Protein AF-A0A0A1TZP7-F1 (afdb_monomer)

Solvent-accessible surface area (backbone atoms only — not comparable to full-atom values): 6238 Å² total; per-residue (Å²): 136,84,80,83,40,68,61,86,71,61,90,84,50,44,62,45,51,64,44,68,40,46,59,34,61,61,38,32,39,42,68,40,48,72,30,34,34,42,23,37,26,21,33,19,41,14,52,43,27,29,36,40,33,39,14,59,48,76,46,54,24,65,48,23,34,37,61,26,43,42,27,64,42,55,50,73,72,59,39,57,59,46,83,38,41,34,25,57,67,16,39,72,34,43,69,83,34,49,64,44,79,33,84,49,71,65,44,51,50,54,51,58,61,60,63,69,73,73,84,125

Sequence (120 aa):
MSTFTSVVLGNSIQELSISCFENDVKLKEIDISHIKTIGEKCFYCCVELSAITLGEVLSVGLSSFYDAFSIKYVKNLGTKNLNTLINLSSSQAFNSIHHKLLITQNDINLLNNSQQINAF

Radius of gyration: 14.64 Å; Cα contacts (8 Å, |Δi|>4): 295; chains: 1; bounding box: 30×31×44 Å

Organism: NCBI:txid370355

Secondary structure (DSSP, 8-state):
----EEE---TT--EEPTTTTTT-TTEEEEEETT--EE-TTTTTT-TT--EEEE----EE-TTTTTT-TT--EEEESS--EEEEEEEHHHHGGGTTSEEEEE--HHHHHHHHHHHTT---

Nearest PDB structures (foldseek):
  4cc4-assembly1_A  TM=5.602E-01  e=1.907E+00  Listeria monocytogenes EGD-e
  2omy-assembly1_A  TM=5.009E-01  e=8.123E+00  Listeria monocytogenes EGD-e
  2omx-assembly1_A  TM=3.793E-01  e=8.123E+00  Listeria monocytogenes EGD-e

Structure (mmCIF, N/CA/C/O backbone):
data_AF-A0A0A1TZP7-F1
#
_entry.id   AF-A0A0A1TZP7-F1
#
loop_
_atom_site.group_PDB
_atom_site.id
_atom_site.type_symbol
_atom_site.label_atom_id
_atom_site.label_alt_id
_atom_site.label_comp_id
_atom_site.label_asym_id
_atom_site.label_entity_id
_atom_site.label_seq_id
_atom_site.pdbx_PDB_ins_code
_atom_site.Cartn_x
_atom_site.Cartn_y
_atom_site.Cartn_z
_atom_site.occupancy
_atom_site.B_iso_or_equiv
_atom_site.auth_seq_id
_atom_site.auth_comp_id
_atom_site.auth_asym_id
_atom_site.auth_atom_id
_atom_site.pdbx_PDB_model_num
ATOM 1 N N . MET A 1 1 ? -8.241 -14.921 -21.544 1.00 42.38 1 MET A N 1
ATOM 2 C CA . MET A 1 1 ? -9.216 -14.534 -20.504 1.00 42.38 1 MET A CA 1
ATOM 3 C C . MET A 1 1 ? -8.466 -14.412 -19.191 1.00 42.38 1 MET A C 1
ATOM 5 O O . MET A 1 1 ? -8.129 -15.434 -18.615 1.00 42.38 1 MET A O 1
ATOM 9 N N . SER A 1 2 ? -8.121 -13.198 -18.766 1.00 46.50 2 SER A N 1
ATOM 10 C CA . SER A 1 2 ? -7.470 -12.997 -17.466 1.00 46.50 2 SER A CA 1
ATOM 11 C C . SER A 1 2 ? -8.559 -12.711 -16.444 1.00 46.50 2 SER A C 1
ATOM 13 O O . SER A 1 2 ? -9.152 -11.635 -16.459 1.00 46.50 2 SER A O 1
ATOM 15 N N . THR A 1 3 ? -8.871 -13.701 -15.613 1.00 51.75 3 THR A N 1
ATOM 16 C CA . THR A 1 3 ? -9.784 -13.549 -14.479 1.00 51.75 3 THR A CA 1
ATOM 17 C C . THR A 1 3 ? -9.228 -12.482 -13.539 1.00 51.75 3 THR A C 1
ATOM 19 O O . THR A 1 3 ? -8.043 -12.504 -13.211 1.00 51.75 3 THR A O 1
ATOM 22 N N . PHE A 1 4 ? -10.055 -11.517 -13.142 1.00 55.53 4 PHE A N 1
ATOM 23 C CA . PHE A 1 4 ? -9.705 -10.585 -12.074 1.00 55.53 4 PHE A CA 1
ATOM 24 C C . PHE A 1 4 ? -9.588 -11.365 -10.762 1.00 55.53 4 PHE A C 1
ATOM 26 O O . PHE A 1 4 ? -10.553 -12.007 -10.351 1.00 55.53 4 PHE A O 1
ATOM 33 N N . THR A 1 5 ? -8.425 -11.314 -10.113 1.00 77.38 5 THR A N 1
ATOM 34 C CA . THR A 1 5 ? -8.274 -11.809 -8.742 1.00 77.38 5 THR A CA 1
ATOM 35 C C . THR A 1 5 ? -8.506 -10.631 -7.804 1.00 77.38 5 THR A C 1
ATOM 37 O O . THR A 1 5 ? -7.631 -9.785 -7.625 1.00 77.38 5 THR A O 1
ATOM 40 N N . SER A 1 6 ? -9.721 -10.555 -7.264 1.00 75.62 6 SER A N 1
ATOM 41 C CA . SER A 1 6 ? -10.053 -9.707 -6.120 1.00 75.62 6 SER A CA 1
ATOM 42 C C . SER A 1 6 ? -10.057 -10.587 -4.874 1.00 75.62 6 SER A C 1
ATOM 44 O O . SER A 1 6 ? -10.618 -11.686 -4.893 1.00 75.62 6 SER A O 1
ATOM 46 N N . VAL A 1 7 ? -9.402 -10.128 -3.810 1.00 87.62 7 VAL A N 1
ATOM 47 C CA . VAL A 1 7 ? -9.409 -10.805 -2.510 1.00 87.62 7 VAL A CA 1
ATOM 48 C C . VAL A 1 7 ? -10.506 -10.196 -1.647 1.00 87.62 7 VAL A C 1
ATOM 50 O O . VAL A 1 7 ? -10.521 -8.991 -1.408 1.00 87.62 7 VAL A O 1
ATOM 53 N N . VAL A 1 8 ? -11.406 -11.045 -1.150 1.00 88.19 8 VAL A N 1
ATOM 54 C CA . VAL A 1 8 ? -12.419 -10.657 -0.164 1.00 88.19 8 VAL A CA 1
ATOM 55 C C . VAL A 1 8 ? -11.903 -11.019 1.224 1.00 88.19 8 VAL A C 1
ATOM 57 O O . VAL A 1 8 ? -11.732 -12.195 1.545 1.00 88.19 8 VAL A O 1
ATOM 60 N N . LEU A 1 9 ? -11.654 -10.006 2.050 1.00 92.69 9 LEU A N 1
ATOM 61 C CA . LEU A 1 9 ? -11.244 -10.178 3.441 1.00 92.69 9 LEU A CA 1
ATOM 62 C C . LEU A 1 9 ? -12.472 -10.255 4.350 1.00 92.69 9 LEU A C 1
ATOM 64 O O . LEU A 1 9 ? -13.419 -9.488 4.200 1.00 92.69 9 LEU A O 1
ATOM 68 N N . GLY A 1 10 ? -12.449 -11.162 5.326 1.00 92.00 10 GLY A N 1
ATOM 69 C CA . GLY A 1 10 ? -13.497 -11.228 6.342 1.00 92.00 10 GLY A CA 1
ATOM 70 C C . GLY A 1 10 ? -13.499 -9.986 7.239 1.00 92.00 10 GLY A C 1
ATOM 71 O O . GLY A 1 10 ? -12.442 -9.475 7.608 1.00 92.00 10 GLY A O 1
ATOM 72 N N . ASN A 1 11 ? -14.686 -9.537 7.653 1.00 89.62 11 ASN A N 1
ATOM 73 C CA . ASN A 1 11 ? -14.857 -8.335 8.486 1.00 89.62 11 ASN A CA 1
ATOM 74 C C . ASN A 1 11 ? -14.218 -8.447 9.884 1.00 89.62 11 ASN A C 1
ATOM 76 O O . ASN A 1 11 ? -14.008 -7.439 10.554 1.00 89.62 11 ASN A O 1
ATOM 80 N N . SER A 1 12 ? -13.917 -9.665 10.346 1.00 94.44 12 SER A N 1
ATOM 81 C CA . SER A 1 12 ? -13.232 -9.908 11.620 1.00 94.44 12 SER A CA 1
ATOM 82 C C . SER A 1 12 ? -11.714 -9.729 11.542 1.00 94.44 12 SER A C 1
ATOM 84 O O . SER A 1 12 ? -11.060 -9.680 12.581 1.00 94.44 12 SER A O 1
ATOM 86 N N . ILE A 1 13 ? -11.138 -9.661 10.338 1.00 95.50 13 ILE A N 1
ATOM 87 C CA . ILE A 1 13 ? -9.700 -9.471 10.145 1.00 95.50 13 ILE A CA 1
ATOM 88 C C . ILE A 1 13 ? -9.380 -8.003 10.427 1.00 95.50 13 ILE A C 1
ATOM 90 O O . ILE A 1 13 ? -9.939 -7.115 9.797 1.00 95.50 13 ILE A O 1
ATOM 94 N N . GLN A 1 14 ? -8.494 -7.748 11.385 1.00 96.25 14 GLN A N 1
ATOM 95 C CA . GLN A 1 14 ? -8.018 -6.397 11.726 1.00 96.25 14 GLN A CA 1
ATOM 96 C C . GLN A 1 14 ? -6.549 -6.189 11.332 1.00 96.25 14 GLN A C 1
ATOM 98 O O . GLN A 1 14 ? -6.069 -5.058 11.267 1.00 96.25 14 GLN A O 1
ATOM 103 N N . GLU A 1 15 ? -5.839 -7.280 11.057 1.00 97.81 15 GLU A N 1
ATOM 104 C CA . GLU A 1 15 ? -4.415 -7.302 10.765 1.00 97.81 15 GLU A CA 1
ATOM 105 C C . GLU A 1 15 ? -4.147 -8.219 9.578 1.00 97.81 15 GLU A C 1
ATOM 107 O O . GLU A 1 15 ? -4.700 -9.317 9.487 1.00 97.81 15 GLU A O 1
ATOM 112 N N . LEU A 1 16 ? -3.272 -7.765 8.688 1.00 98.06 16 LEU A N 1
ATOM 113 C CA . LEU A 1 16 ? -2.647 -8.616 7.691 1.00 98.06 16 LEU A CA 1
ATOM 114 C C . LEU A 1 16 ? -1.249 -8.978 8.181 1.00 98.06 16 LEU A C 1
ATOM 116 O O . LEU A 1 16 ? -0.466 -8.094 8.5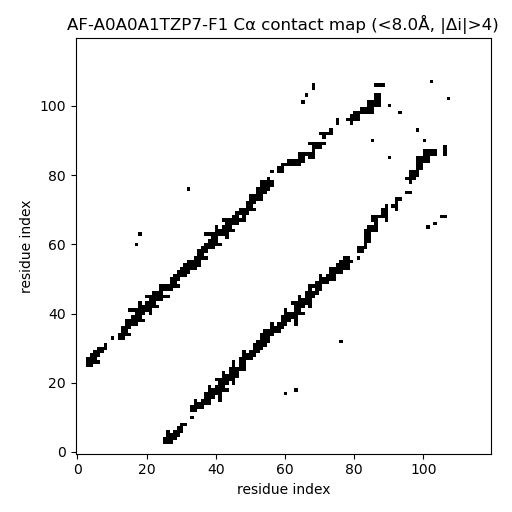30 1.00 98.06 16 LEU A O 1
ATOM 120 N N . SER A 1 17 ? -0.940 -10.269 8.212 1.00 98.00 17 SER A N 1
ATOM 121 C CA . SER A 1 17 ? 0.328 -10.773 8.731 1.00 98.00 17 SER A CA 1
ATOM 122 C C . SER A 1 17 ? 1.522 -10.396 7.848 1.00 98.00 17 SER A C 1
ATOM 124 O O . SER A 1 17 ? 1.381 -9.937 6.714 1.00 98.00 17 SER A O 1
ATOM 126 N N . ILE A 1 18 ? 2.727 -10.638 8.364 1.00 98.50 18 ILE A N 1
ATOM 127 C CA . ILE A 1 18 ? 3.972 -10.537 7.592 1.00 98.50 18 ILE A CA 1
ATOM 128 C C . ILE A 1 18 ? 3.844 -11.361 6.301 1.00 98.50 18 ILE A C 1
ATOM 130 O O . ILE A 1 18 ? 3.370 -12.498 6.342 1.00 98.50 18 ILE A O 1
ATOM 134 N N . SER A 1 19 ? 4.244 -10.772 5.170 1.00 98.19 19 SER A N 1
ATOM 135 C CA . SER A 1 19 ? 4.303 -11.413 3.847 1.00 98.19 19 SER A CA 1
ATOM 136 C C . SER A 1 19 ? 2.988 -12.030 3.337 1.00 98.19 19 SER A C 1
ATOM 138 O O . SER A 1 19 ? 3.004 -12.889 2.461 1.00 98.19 19 SER A O 1
ATOM 140 N N . CYS A 1 20 ? 1.841 -11.590 3.860 1.00 97.00 20 CYS A N 1
ATOM 141 C CA . CYS A 1 20 ? 0.513 -12.152 3.593 1.00 97.00 20 CYS A CA 1
ATOM 142 C C . CYS A 1 20 ? 0.159 -12.334 2.089 1.00 97.00 20 CYS A C 1
ATOM 144 O O . CYS A 1 20 ? -0.473 -13.326 1.726 1.00 97.00 20 CYS A O 1
ATOM 146 N N . PHE A 1 21 ? 0.578 -11.393 1.232 1.00 97.81 21 PHE A N 1
ATOM 147 C CA . PHE A 1 21 ? 0.400 -11.361 -0.224 1.00 97.81 21 PHE A CA 1
ATOM 148 C C . PHE A 1 21 ? 1.750 -11.149 -0.931 1.00 97.81 21 PHE A C 1
ATOM 150 O O . PHE A 1 21 ? 1.803 -10.651 -2.054 1.00 97.81 21 PHE A 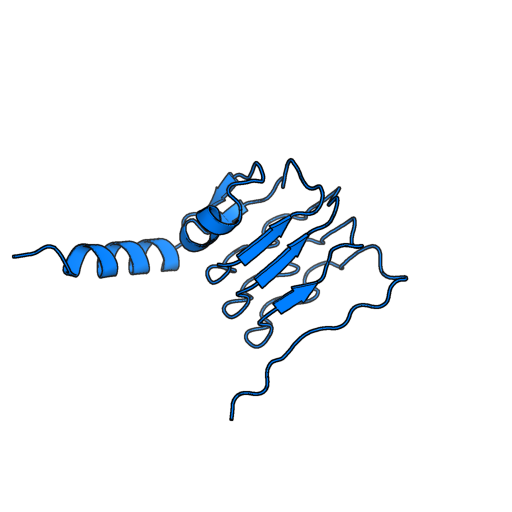O 1
ATOM 157 N N . GLU A 1 22 ? 2.865 -11.493 -0.281 1.00 98.19 22 GLU A N 1
ATOM 158 C CA . GLU A 1 22 ? 4.190 -11.347 -0.883 1.00 98.19 22 GLU A CA 1
ATOM 159 C C . GLU A 1 22 ? 4.267 -12.121 -2.214 1.00 98.19 22 GLU A C 1
ATOM 161 O O . GLU A 1 22 ? 3.927 -13.301 -2.290 1.00 98.19 22 GLU A O 1
ATOM 166 N N . ASN A 1 23 ? 4.738 -11.445 -3.268 1.00 97.62 23 ASN A N 1
ATOM 167 C CA . ASN A 1 23 ? 4.821 -11.945 -4.641 1.00 97.62 23 ASN A CA 1
ATOM 168 C C . ASN A 1 23 ? 3.481 -12.411 -5.248 1.00 97.62 23 ASN A C 1
ATOM 170 O O . ASN A 1 23 ? 3.487 -13.202 -6.198 1.00 97.62 23 ASN A O 1
ATOM 174 N N . ASP A 1 24 ? 2.328 -11.928 -4.766 1.00 96.31 24 ASP A N 1
ATOM 175 C CA . ASP A 1 24 ? 1.055 -12.167 -5.454 1.00 96.31 24 ASP A CA 1
ATOM 176 C C . ASP A 1 24 ? 0.958 -11.310 -6.727 1.00 96.31 24 ASP A C 1
ATOM 178 O O . ASP A 1 24 ? 0.338 -10.249 -6.788 1.00 96.31 24 ASP A O 1
ATOM 182 N N . VAL A 1 25 ? 1.581 -11.813 -7.791 1.00 94.69 25 VAL A N 1
ATOM 183 C CA . VAL A 1 25 ? 1.604 -11.193 -9.122 1.00 94.69 25 VAL A CA 1
ATOM 184 C C . VAL A 1 25 ? 0.258 -11.265 -9.850 1.00 94.69 25 VAL A C 1
ATOM 186 O O . VAL A 1 25 ? 0.185 -10.908 -11.020 1.00 94.69 25 VAL A O 1
ATOM 189 N N . LYS A 1 26 ? -0.804 -11.784 -9.222 1.00 94.94 26 LYS A N 1
ATOM 190 C CA . LYS A 1 26 ? -2.156 -11.823 -9.801 1.00 94.94 26 LYS A CA 1
ATOM 191 C C . LYS A 1 26 ? -3.135 -10.925 -9.057 1.00 94.94 26 LYS A C 1
ATOM 193 O O . LYS A 1 26 ? -4.199 -10.644 -9.615 1.00 94.94 26 LYS A O 1
ATOM 198 N N . LEU A 1 27 ? -2.812 -10.501 -7.836 1.00 95.94 27 LEU A N 1
ATOM 199 C CA . LEU A 1 27 ? -3.620 -9.567 -7.067 1.00 95.94 27 LEU A CA 1
ATOM 200 C C . LEU A 1 27 ? -3.684 -8.224 -7.795 1.00 95.94 27 LEU A C 1
ATOM 202 O O . LEU A 1 27 ? -2.673 -7.551 -7.963 1.00 95.94 27 LEU A O 1
ATOM 206 N N . LYS A 1 28 ? -4.888 -7.832 -8.220 1.00 96.31 28 LYS A N 1
ATOM 207 C CA . LYS A 1 28 ? -5.105 -6.570 -8.948 1.00 96.31 28 LYS A CA 1
ATOM 208 C C . LYS A 1 28 ? -5.691 -5.474 -8.087 1.00 96.31 28 LYS A C 1
ATOM 210 O O . LYS A 1 28 ? -5.398 -4.297 -8.305 1.00 96.31 28 LYS A O 1
ATOM 215 N N . GLU A 1 29 ? -6.548 -5.867 -7.154 1.00 96.44 29 GLU A N 1
ATOM 216 C CA . GLU A 1 29 ? -7.317 -4.960 -6.318 1.00 96.44 29 GLU A CA 1
ATOM 217 C C . GLU A 1 29 ? -7.525 -5.580 -4.942 1.00 96.44 29 GLU A C 1
ATOM 219 O O . GLU A 1 29 ? -7.793 -6.782 -4.828 1.00 96.44 29 GLU A O 1
ATOM 224 N N . ILE A 1 30 ? -7.446 -4.752 -3.902 1.00 96.75 30 ILE A N 1
ATOM 225 C CA . ILE A 1 30 ? -7.752 -5.174 -2.538 1.00 96.75 30 ILE A CA 1
ATOM 226 C C . ILE A 1 30 ? -8.438 -4.055 -1.750 1.00 96.75 30 ILE A C 1
ATOM 228 O O . ILE A 1 30 ? -8.027 -2.890 -1.782 1.00 96.75 30 ILE A O 1
ATOM 232 N N . ASP A 1 31 ? -9.497 -4.419 -1.031 1.00 96.38 31 ASP A N 1
ATOM 233 C CA . ASP A 1 31 ? -10.127 -3.552 -0.041 1.00 96.38 31 ASP A CA 1
ATOM 234 C C . ASP A 1 31 ? -9.604 -3.912 1.349 1.00 96.38 31 ASP A C 1
ATOM 236 O O . ASP A 1 31 ? -9.862 -5.003 1.858 1.00 96.38 31 ASP A O 1
ATOM 240 N N . ILE A 1 32 ? -8.849 -2.988 1.946 1.00 96.69 32 ILE A N 1
ATOM 241 C CA . ILE A 1 32 ? -8.331 -3.101 3.310 1.00 96.69 32 ILE A CA 1
ATOM 242 C C . ILE A 1 32 ? -8.849 -1.960 4.194 1.00 96.69 32 ILE A C 1
ATOM 244 O O . ILE A 1 32 ? -8.192 -1.538 5.145 1.00 96.69 32 ILE A O 1
ATOM 248 N N . SER A 1 33 ? -10.042 -1.443 3.888 1.00 96.38 33 SER A N 1
ATOM 249 C CA . SER A 1 33 ? -10.668 -0.325 4.603 1.00 96.38 33 SER A CA 1
ATOM 250 C C . SER A 1 33 ? -10.891 -0.574 6.098 1.00 96.38 33 SER A C 1
ATOM 252 O O . SER A 1 33 ? -10.881 0.372 6.885 1.00 96.38 33 SER A O 1
ATOM 254 N N . HIS A 1 34 ? -11.059 -1.828 6.516 1.00 96.19 34 HIS A N 1
ATOM 255 C CA . HIS A 1 34 ? -11.213 -2.213 7.923 1.00 96.19 34 HIS A CA 1
ATOM 256 C C . HIS A 1 34 ? -9.918 -2.698 8.588 1.00 96.19 34 HIS A C 1
ATOM 258 O O . HIS A 1 34 ? -9.917 -2.929 9.796 1.00 96.19 34 HIS A O 1
ATOM 264 N N . ILE A 1 35 ? -8.816 -2.820 7.843 1.00 97.75 35 ILE A N 1
ATOM 265 C CA . ILE A 1 35 ? -7.524 -3.272 8.371 1.00 97.75 35 ILE A CA 1
ATOM 266 C C . ILE A 1 35 ? -6.812 -2.125 9.095 1.00 97.75 35 ILE A C 1
ATOM 268 O O . ILE A 1 35 ? -6.695 -1.011 8.582 1.00 97.75 35 ILE A O 1
ATOM 272 N N . LYS A 1 36 ? -6.297 -2.416 10.291 1.00 96.75 36 LYS A N 1
ATOM 273 C CA . LYS A 1 36 ? -5.564 -1.469 11.145 1.00 96.75 36 LYS A CA 1
ATOM 274 C C . LYS A 1 36 ? -4.052 -1.661 11.086 1.00 96.75 36 LYS A C 1
ATOM 276 O O . LYS A 1 36 ? -3.322 -0.673 11.186 1.00 96.75 36 LYS A O 1
ATOM 281 N N . THR A 1 37 ? -3.599 -2.895 10.877 1.00 98.00 37 THR A N 1
ATOM 282 C CA . THR A 1 37 ? -2.176 -3.253 10.849 1.00 98.00 37 THR A CA 1
ATOM 283 C C . THR A 1 37 ? -1.839 -4.014 9.573 1.00 98.00 37 THR A C 1
ATOM 285 O O . THR A 1 37 ? -2.484 -5.009 9.248 1.00 98.00 37 THR A O 1
ATOM 288 N N . ILE A 1 38 ? -0.812 -3.556 8.859 1.00 98.44 38 ILE A N 1
ATOM 289 C CA . ILE A 1 38 ? -0.233 -4.243 7.701 1.00 98.44 38 ILE A CA 1
ATOM 290 C C . ILE A 1 38 ? 1.154 -4.742 8.109 1.00 98.44 38 ILE A C 1
ATOM 292 O O . ILE A 1 38 ? 2.008 -3.937 8.478 1.00 98.44 38 ILE A O 1
ATOM 296 N N . GLY A 1 39 ? 1.379 -6.052 8.064 1.00 98.44 39 GLY A N 1
ATOM 297 C CA . GLY A 1 39 ? 2.654 -6.671 8.412 1.00 98.44 39 GLY A CA 1
ATOM 298 C C . GLY A 1 39 ? 3.778 -6.340 7.430 1.00 98.44 39 GLY A C 1
ATOM 299 O O . GLY A 1 39 ? 3.540 -5.916 6.300 1.00 98.44 39 GLY A O 1
ATOM 300 N N . GLU A 1 40 ? 5.022 -6.557 7.862 1.00 98.50 40 GLU A N 1
ATOM 301 C CA . GLU A 1 40 ? 6.213 -6.407 7.015 1.00 98.50 40 GLU A CA 1
ATOM 302 C C . GLU A 1 40 ? 6.045 -7.168 5.689 1.00 98.50 40 GLU A C 1
ATOM 304 O O . GLU A 1 40 ? 5.535 -8.287 5.682 1.00 98.50 40 GLU A O 1
ATOM 309 N N . LYS A 1 41 ? 6.454 -6.556 4.566 1.00 98.50 41 LYS A N 1
ATOM 310 C CA . LYS A 1 41 ? 6.401 -7.153 3.213 1.00 98.50 41 LYS A CA 1
ATOM 311 C C . LYS A 1 41 ? 5.029 -7.666 2.744 1.00 98.50 41 LYS A C 1
ATOM 31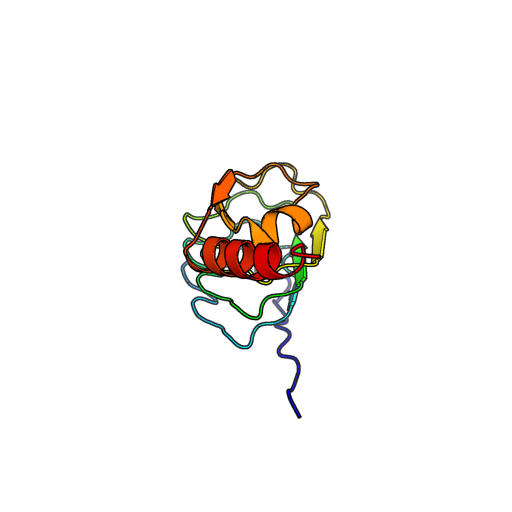3 O O . LYS A 1 41 ? 4.962 -8.386 1.754 1.00 98.50 41 LYS A O 1
ATOM 318 N N . CYS A 1 42 ? 3.926 -7.297 3.391 1.00 98.38 42 CYS A N 1
ATOM 319 C CA . CYS A 1 42 ? 2.618 -7.896 3.101 1.00 98.38 42 CYS A CA 1
ATOM 320 C C . CYS A 1 42 ? 2.175 -7.735 1.629 1.00 98.38 42 CYS A C 1
ATOM 322 O O . CYS A 1 42 ? 1.597 -8.676 1.108 1.00 98.38 42 CYS A O 1
ATOM 324 N N . PHE A 1 43 ? 2.534 -6.649 0.927 1.00 98.44 43 PHE A N 1
ATOM 325 C CA . PHE A 1 43 ? 2.349 -6.482 -0.531 1.00 98.44 43 PHE A CA 1
ATOM 326 C C . PHE A 1 43 ? 3.675 -6.370 -1.306 1.00 98.44 43 PHE A C 1
ATOM 328 O O . PHE A 1 43 ? 3.741 -5.741 -2.366 1.00 98.44 43 PHE A O 1
ATOM 335 N N . TYR A 1 44 ? 4.754 -6.952 -0.778 1.00 98.25 44 TYR A N 1
ATOM 336 C CA . TYR A 1 44 ? 6.056 -6.966 -1.442 1.00 98.25 44 TYR A CA 1
ATOM 337 C C . TYR A 1 44 ? 5.940 -7.626 -2.823 1.00 98.25 44 TYR A C 1
ATOM 339 O O . TYR A 1 44 ? 5.393 -8.725 -2.929 1.00 98.25 44 TYR A O 1
ATOM 347 N N . CYS A 1 45 ? 6.431 -6.967 -3.876 1.00 97.44 45 CYS A N 1
ATOM 348 C CA . CYS A 1 45 ? 6.372 -7.451 -5.262 1.00 97.44 45 CYS A CA 1
ATOM 349 C C . CYS A 1 45 ? 4.958 -7.819 -5.769 1.00 97.44 45 CYS A C 1
ATOM 351 O O . CYS A 1 45 ? 4.804 -8.669 -6.650 1.00 97.44 45 CYS A O 1
ATOM 353 N N . CYS A 1 46 ? 3.907 -7.164 -5.266 1.00 97.56 46 CYS A N 1
ATOM 354 C CA . CYS A 1 46 ? 2.565 -7.222 -5.859 1.00 97.56 46 CYS A CA 1
ATOM 355 C C . CYS A 1 46 ? 2.499 -6.381 -7.149 1.00 97.56 46 CYS A C 1
ATOM 357 O O . CYS A 1 46 ? 1.871 -5.324 -7.195 1.00 97.56 46 CYS A O 1
ATOM 359 N N . VAL A 1 47 ? 3.178 -6.831 -8.206 1.00 96.75 47 VAL A N 1
ATOM 360 C CA . VAL A 1 47 ? 3.427 -6.034 -9.425 1.00 96.75 47 VAL A CA 1
ATOM 361 C C . VAL A 1 47 ? 2.185 -5.742 -10.273 1.00 96.75 47 VAL A C 1
ATOM 363 O O . VAL A 1 47 ? 2.228 -4.847 -11.111 1.00 96.75 47 VAL A O 1
ATOM 366 N N . GLU A 1 48 ? 1.076 -6.455 -10.068 1.00 96.50 48 GLU A N 1
ATOM 367 C CA . GLU A 1 48 ? -0.204 -6.211 -10.758 1.00 96.50 48 GLU A CA 1
ATOM 368 C C . GLU A 1 48 ? -1.212 -5.438 -9.887 1.00 96.50 48 GLU A C 1
ATOM 370 O O . GLU A 1 48 ? -2.291 -5.084 -10.372 1.00 96.50 48 GLU A O 1
ATOM 375 N N . LEU A 1 49 ? -0.878 -5.138 -8.621 1.00 97.69 49 LEU A N 1
ATOM 376 C CA . LEU A 1 49 ? -1.773 -4.421 -7.715 1.00 97.69 49 LEU A CA 1
ATOM 377 C C . LEU A 1 49 ? -1.941 -2.983 -8.206 1.00 97.69 49 LEU A C 1
ATOM 379 O O . LEU A 1 49 ? -1.030 -2.163 -8.132 1.00 97.69 49 LEU A O 1
ATOM 383 N N . SER A 1 50 ? -3.129 -2.690 -8.722 1.00 97.50 50 SER A N 1
ATOM 384 C CA . SER A 1 50 ? -3.449 -1.445 -9.422 1.00 97.50 50 SER A CA 1
ATOM 385 C C . SER A 1 50 ? -4.369 -0.524 -8.625 1.00 97.50 50 SER A C 1
ATOM 387 O O . SER A 1 50 ? -4.301 0.700 -8.789 1.00 97.50 50 SER A O 1
ATOM 389 N N . ALA A 1 51 ? -5.189 -1.096 -7.738 1.00 97.62 51 ALA A N 1
ATOM 390 C CA . ALA A 1 51 ? -6.090 -0.351 -6.874 1.00 97.62 51 ALA A CA 1
ATOM 391 C C . ALA A 1 51 ? -6.078 -0.874 -5.435 1.00 97.62 51 ALA A C 1
ATOM 393 O O . ALA A 1 51 ? -6.087 -2.080 -5.189 1.00 97.62 51 ALA A O 1
ATOM 394 N N . ILE A 1 52 ? -6.109 0.048 -4.476 1.00 97.69 52 ILE A N 1
ATOM 395 C CA . ILE A 1 52 ? -6.204 -0.272 -3.053 1.00 97.69 52 ILE A CA 1
ATOM 396 C C . ILE A 1 52 ? -7.175 0.679 -2.355 1.00 97.69 52 ILE A C 1
ATOM 398 O O . ILE A 1 52 ? -7.141 1.896 -2.561 1.00 97.69 52 ILE A O 1
ATOM 402 N N . THR A 1 53 ? -8.050 0.127 -1.515 1.00 97.56 53 THR A N 1
ATOM 403 C CA . THR A 1 53 ? -8.880 0.926 -0.603 1.00 97.56 53 THR A CA 1
ATOM 404 C C . THR A 1 53 ? -8.277 0.881 0.794 1.00 97.56 53 THR A C 1
ATOM 406 O O . THR A 1 53 ? -8.093 -0.195 1.355 1.00 97.56 53 THR A O 1
ATOM 409 N N . LEU A 1 54 ? -7.974 2.054 1.352 1.00 97.19 54 LEU A N 1
ATOM 410 C CA . LEU A 1 54 ? -7.364 2.230 2.667 1.00 97.19 54 LEU A CA 1
ATOM 411 C C . LEU A 1 54 ? -8.346 2.889 3.633 1.00 97.19 54 LEU A C 1
ATOM 413 O O . LEU A 1 54 ? -9.002 3.877 3.297 1.00 97.19 54 LEU A O 1
ATOM 417 N N . GLY A 1 55 ? -8.400 2.358 4.851 1.00 95.69 55 GLY A N 1
ATOM 418 C CA . GLY A 1 55 ? -9.169 2.904 5.963 1.00 95.69 55 GLY A CA 1
ATOM 419 C C . GLY A 1 55 ? -8.390 3.933 6.765 1.00 95.69 55 GLY A C 1
ATOM 420 O O . GLY A 1 55 ? -7.675 4.773 6.222 1.00 95.69 55 GLY A O 1
ATOM 421 N N . GLU A 1 56 ? -8.496 3.814 8.085 1.00 94.94 56 GLU A N 1
ATOM 422 C CA . GLU A 1 56 ? -7.559 4.399 9.046 1.00 94.94 56 GLU A CA 1
ATOM 423 C C . GLU A 1 56 ? -6.494 3.356 9.403 1.00 94.94 56 GLU A C 1
ATOM 425 O O . GLU A 1 56 ? -6.647 2.606 10.373 1.00 94.94 56 GLU A O 1
ATOM 430 N N . VAL A 1 57 ? -5.436 3.283 8.595 1.00 93.06 57 VAL A N 1
ATOM 431 C CA . VAL A 1 57 ? -4.304 2.390 8.856 1.00 93.06 57 VAL A CA 1
ATOM 432 C C . VAL A 1 57 ? -3.464 2.978 9.989 1.00 93.06 57 VAL A C 1
ATOM 434 O O . VAL A 1 57 ? -3.040 4.132 9.919 1.00 93.06 57 VAL A O 1
ATOM 437 N N . LEU A 1 58 ? -3.232 2.190 11.041 1.00 88.81 58 LEU A N 1
ATOM 438 C CA . LEU A 1 58 ? -2.510 2.620 12.243 1.00 88.81 58 LEU A CA 1
ATOM 439 C C . LEU A 1 58 ? -1.027 2.249 12.190 1.00 88.81 58 LEU A C 1
ATOM 441 O O . LEU A 1 58 ? -0.185 2.996 12.686 1.00 88.81 58 LEU A O 1
ATOM 445 N N . SER A 1 59 ? -0.705 1.099 11.595 1.00 96.56 59 SER A N 1
ATOM 446 C CA . SER A 1 59 ? 0.662 0.589 11.511 1.00 96.56 59 SER A CA 1
ATOM 447 C C . SER A 1 59 ? 0.906 -0.126 10.187 1.00 96.56 59 SER A C 1
ATOM 449 O O . SER A 1 59 ? 0.060 -0.886 9.713 1.00 96.56 59 SER A O 1
ATOM 451 N N . VAL A 1 60 ? 2.079 0.113 9.600 1.00 97.69 60 VAL A N 1
ATOM 452 C CA . VAL A 1 60 ? 2.541 -0.552 8.378 1.00 97.69 60 VAL A CA 1
ATOM 453 C C . VAL A 1 60 ? 3.974 -1.003 8.567 1.00 97.69 60 VAL A C 1
ATOM 455 O O . VAL A 1 60 ? 4.839 -0.207 8.932 1.00 97.69 60 VAL A O 1
ATOM 458 N N . GLY A 1 61 ? 4.220 -2.278 8.295 1.00 97.69 61 GLY A N 1
ATOM 459 C CA . GLY A 1 61 ? 5.533 -2.883 8.379 1.00 97.69 61 GLY A CA 1
ATOM 460 C C . GLY A 1 61 ? 6.494 -2.361 7.314 1.00 97.69 61 GLY A C 1
ATOM 461 O O . GLY A 1 61 ? 6.109 -1.780 6.287 1.00 97.69 61 GLY A O 1
ATOM 462 N N . LEU A 1 62 ? 7.780 -2.604 7.553 1.00 96.94 62 LEU A N 1
ATOM 463 C CA . LEU A 1 62 ? 8.842 -2.247 6.624 1.00 96.94 62 LEU A CA 1
ATOM 464 C C . LEU A 1 62 ? 8.602 -2.899 5.251 1.00 96.94 62 LEU A C 1
ATOM 466 O O . LEU A 1 62 ? 8.109 -4.022 5.156 1.00 96.94 62 LEU A O 1
ATOM 470 N N . SER A 1 63 ? 8.919 -2.176 4.175 1.00 97.06 63 SER A N 1
ATOM 471 C CA . SER A 1 63 ? 8.852 -2.685 2.795 1.00 97.06 63 SER A CA 1
ATOM 472 C C . SER A 1 63 ? 7.501 -3.282 2.373 1.00 97.06 63 SER A C 1
ATOM 474 O O . SER A 1 63 ? 7.449 -4.022 1.395 1.00 97.06 63 SER A O 1
ATOM 476 N N . SER A 1 64 ? 6.404 -2.959 3.069 1.00 97.81 64 SER A N 1
ATOM 477 C CA . SER A 1 64 ? 5.084 -3.542 2.787 1.00 97.81 64 SER A CA 1
ATOM 478 C C . SER A 1 64 ? 4.610 -3.293 1.360 1.00 97.81 64 SER A C 1
ATOM 480 O O . SER A 1 64 ? 3.872 -4.113 0.844 1.00 97.81 64 SER A O 1
ATOM 482 N N . PHE A 1 65 ? 5.050 -2.201 0.732 1.00 97.88 65 PHE A N 1
ATOM 483 C CA . PHE A 1 65 ? 4.723 -1.827 -0.648 1.00 97.88 65 PHE A CA 1
ATOM 484 C C . PHE A 1 65 ? 5.965 -1.749 -1.546 1.00 97.88 65 PHE A C 1
ATOM 486 O O . PHE A 1 65 ? 5.954 -1.056 -2.560 1.00 97.88 65 PHE A O 1
ATOM 493 N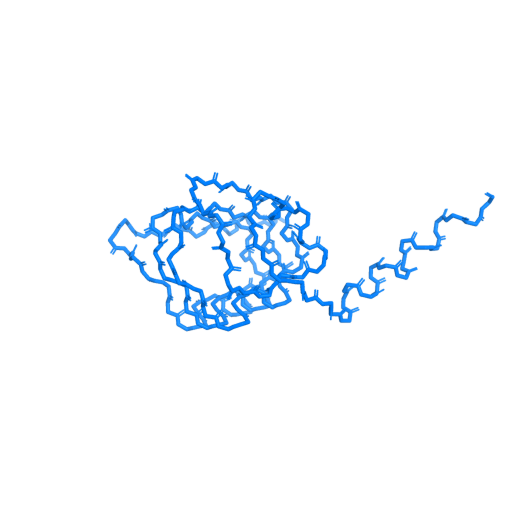 N . TYR A 1 66 ? 7.063 -2.408 -1.169 1.00 97.19 66 TYR A N 1
ATOM 494 C CA . TYR A 1 66 ? 8.260 -2.434 -2.009 1.00 97.19 66 TYR A CA 1
ATOM 495 C C . TYR A 1 66 ? 7.967 -3.200 -3.305 1.00 97.19 66 TYR A C 1
ATOM 497 O O . TYR A 1 66 ? 7.426 -4.304 -3.260 1.00 97.19 66 TYR A O 1
ATOM 505 N N . ASP A 1 67 ? 8.317 -2.607 -4.447 1.00 96.25 67 ASP A N 1
ATOM 506 C CA . ASP A 1 67 ? 8.025 -3.116 -5.796 1.00 96.25 67 ASP A CA 1
ATOM 507 C C . ASP A 1 67 ? 6.529 -3.331 -6.098 1.00 96.25 67 ASP A C 1
ATOM 509 O O . ASP A 1 67 ? 6.167 -3.975 -7.083 1.00 96.25 67 ASP A O 1
ATOM 513 N N . ALA A 1 68 ? 5.634 -2.706 -5.328 1.00 97.31 68 ALA A N 1
ATOM 514 C CA . ALA A 1 68 ? 4.219 -2.576 -5.676 1.00 97.31 68 ALA A CA 1
ATOM 515 C C . ALA A 1 68 ? 4.011 -1.361 -6.602 1.00 97.31 68 ALA A C 1
ATOM 517 O O . ALA A 1 68 ? 3.243 -0.451 -6.302 1.00 97.31 68 ALA A O 1
ATOM 518 N N . PHE A 1 69 ? 4.747 -1.318 -7.715 1.00 96.06 69 PHE A N 1
ATOM 519 C CA . PHE A 1 69 ? 4.900 -0.133 -8.572 1.00 96.06 69 PHE A CA 1
ATOM 520 C C . PHE A 1 69 ? 3.697 0.178 -9.484 1.00 96.06 69 PHE A C 1
ATOM 522 O O . PHE A 1 69 ? 3.665 1.230 -10.124 1.00 96.06 69 PHE A O 1
ATOM 529 N N . SER A 1 70 ? 2.701 -0.707 -9.553 1.00 97.12 70 SER A N 1
ATOM 530 C CA . SER A 1 70 ? 1.546 -0.571 -10.454 1.00 97.12 70 SER A CA 1
ATOM 531 C C . SER A 1 70 ? 0.331 0.129 -9.842 1.00 97.12 70 SER A C 1
ATOM 533 O O . SER A 1 70 ? -0.677 0.285 -10.540 1.00 97.12 70 SER A O 1
ATOM 535 N N . ILE A 1 71 ? 0.400 0.578 -8.583 1.00 97.94 71 ILE A N 1
ATOM 536 C CA . ILE A 1 71 ? -0.740 1.198 -7.899 1.00 97.94 71 ILE A CA 1
ATOM 537 C C . ILE A 1 71 ? -1.036 2.558 -8.537 1.00 97.94 71 ILE A C 1
ATOM 539 O O . ILE A 1 71 ? -0.253 3.501 -8.442 1.00 97.94 71 ILE A O 1
ATOM 543 N N . LYS A 1 72 ? -2.207 2.667 -9.168 1.00 97.88 72 LYS A N 1
ATOM 544 C CA . LYS A 1 72 ? -2.689 3.885 -9.841 1.00 97.88 72 LYS A CA 1
ATOM 545 C C . LYS A 1 72 ? -3.879 4.517 -9.132 1.00 97.88 72 LYS A C 1
ATOM 547 O O . LYS A 1 72 ? -4.132 5.706 -9.312 1.00 97.88 72 LYS A O 1
ATOM 552 N N . TYR A 1 7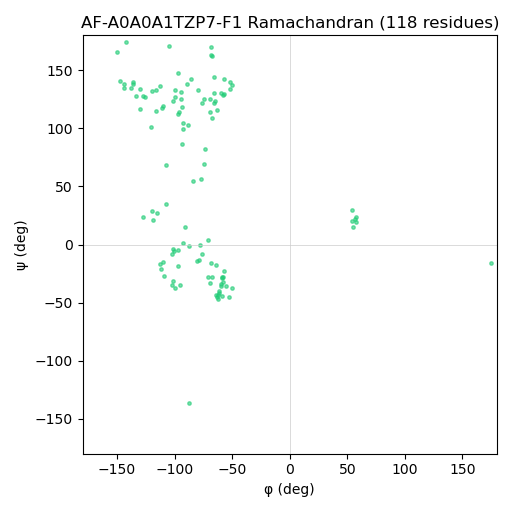3 ? -4.594 3.739 -8.321 1.00 97.94 73 TYR A N 1
ATOM 553 C CA . TYR A 1 73 ? -5.811 4.177 -7.650 1.00 97.94 73 TYR A CA 1
ATOM 554 C C . TYR A 1 73 ? -5.747 3.863 -6.155 1.00 97.94 73 TYR A C 1
ATOM 556 O O . TYR A 1 73 ? -5.726 2.703 -5.752 1.00 97.94 73 TYR A O 1
ATOM 564 N N . VAL A 1 74 ? -5.759 4.903 -5.320 1.00 98.25 74 VAL A N 1
ATOM 565 C CA . VAL A 1 74 ? -5.900 4.764 -3.866 1.00 98.25 74 VAL A CA 1
ATOM 566 C C . VAL A 1 74 ? -7.192 5.436 -3.439 1.00 98.25 74 VAL A C 1
ATOM 568 O O . VAL A 1 74 ? -7.336 6.657 -3.528 1.00 98.25 74 VAL A O 1
ATOM 571 N N . LYS A 1 75 ? -8.139 4.645 -2.935 1.00 97.94 75 LYS A N 1
ATOM 572 C CA . LYS A 1 75 ? -9.309 5.183 -2.242 1.00 97.94 75 LYS A CA 1
ATOM 573 C C . LYS A 1 75 ? -8.961 5.334 -0.767 1.00 97.94 75 LYS A C 1
ATOM 575 O O . LYS A 1 75 ? -8.926 4.354 -0.031 1.00 97.94 75 LYS A O 1
ATOM 580 N N . ASN A 1 76 ? -8.686 6.562 -0.344 1.00 97.38 76 ASN A N 1
ATOM 581 C CA . ASN A 1 76 ? -8.345 6.880 1.039 1.00 97.38 76 ASN A CA 1
ATOM 582 C C . ASN A 1 76 ? -9.592 7.295 1.836 1.00 97.38 76 ASN A C 1
ATOM 584 O O . ASN A 1 76 ? -10.222 8.300 1.510 1.00 97.38 76 ASN A O 1
ATOM 588 N N . LEU A 1 77 ? -9.931 6.546 2.887 1.00 97.31 77 LEU A N 1
ATOM 589 C CA . LEU A 1 77 ? -11.076 6.823 3.762 1.00 97.31 77 LEU A CA 1
ATOM 590 C C . LEU A 1 77 ? -10.694 7.497 5.088 1.00 97.31 77 LEU A C 1
ATOM 592 O O . LEU A 1 77 ? -11.585 7.883 5.839 1.00 97.31 77 LEU A O 1
ATOM 596 N N . GLY A 1 78 ? -9.403 7.664 5.394 1.00 95.31 78 GLY A N 1
ATOM 597 C CA . GLY A 1 78 ? -9.004 8.256 6.677 1.00 95.31 78 GLY A CA 1
ATOM 598 C C . GLY A 1 78 ? -7.509 8.292 6.978 1.00 95.31 78 GLY A C 1
ATOM 599 O O . GLY A 1 78 ? -7.082 9.067 7.833 1.00 95.31 78 GLY A O 1
ATOM 600 N N . THR A 1 79 ? -6.685 7.528 6.262 1.00 96.25 79 THR A N 1
ATOM 601 C CA . THR A 1 79 ? -5.235 7.488 6.475 1.00 96.25 79 THR A CA 1
ATOM 602 C C . THR A 1 79 ? -4.606 8.842 6.141 1.00 96.25 79 THR A C 1
ATOM 604 O O . THR A 1 79 ? -4.750 9.361 5.035 1.00 96.25 79 THR A O 1
ATOM 607 N N . LYS A 1 80 ? -3.898 9.438 7.106 1.00 95.56 80 LYS A N 1
ATOM 608 C CA . LYS A 1 80 ? -3.175 10.711 6.915 1.00 95.5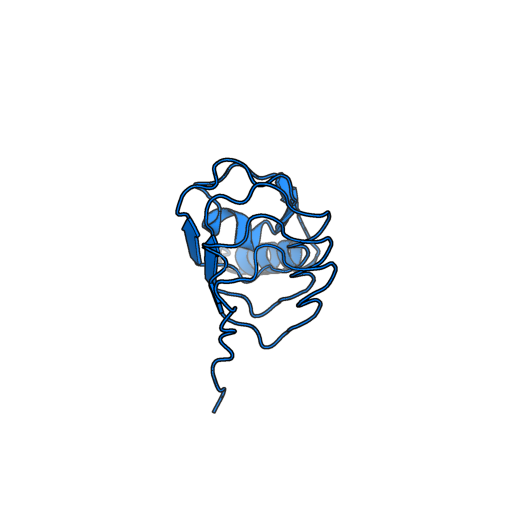6 80 LYS A CA 1
ATOM 609 C C . LYS A 1 80 ? -1.688 10.510 6.677 1.00 95.56 80 LYS A C 1
ATOM 611 O O . LYS A 1 80 ? -1.099 11.212 5.863 1.00 95.56 80 LYS A O 1
ATOM 616 N N . ASN A 1 81 ? -1.105 9.538 7.369 1.00 95.88 81 ASN A N 1
ATOM 617 C CA . ASN A 1 81 ? 0.303 9.192 7.282 1.00 95.88 81 ASN A CA 1
ATOM 618 C C . ASN A 1 81 ? 0.423 7.689 7.066 1.00 95.88 81 ASN A C 1
ATOM 620 O O . ASN A 1 81 ? -0.210 6.913 7.778 1.00 95.88 81 ASN A O 1
ATOM 624 N N . LEU A 1 82 ? 1.265 7.292 6.121 1.00 95.50 82 LEU A N 1
ATOM 625 C CA . LEU A 1 82 ? 1.650 5.911 5.895 1.00 95.50 82 LEU A CA 1
ATOM 626 C C . LEU A 1 82 ? 3.165 5.834 6.071 1.00 95.50 82 LEU A C 1
ATOM 628 O O . LEU A 1 82 ? 3.928 6.247 5.199 1.00 95.50 82 LEU A O 1
ATOM 632 N N . ASN A 1 83 ? 3.607 5.352 7.234 1.00 94.31 83 ASN A N 1
ATOM 633 C CA . ASN A 1 83 ? 5.021 5.313 7.620 1.00 94.31 83 ASN A CA 1
ATOM 634 C C . ASN A 1 83 ? 5.777 4.169 6.925 1.00 94.31 83 ASN A C 1
ATOM 636 O O . ASN A 1 83 ? 6.381 3.316 7.565 1.00 94.31 83 ASN A O 1
ATOM 640 N N . THR A 1 84 ? 5.739 4.157 5.598 1.00 95.50 84 THR A N 1
ATOM 641 C CA . THR A 1 84 ? 6.390 3.169 4.745 1.00 95.50 84 THR A CA 1
ATOM 642 C C . THR A 1 84 ? 6.946 3.842 3.493 1.00 95.50 84 THR A C 1
ATOM 644 O O . THR A 1 84 ? 6.769 5.046 3.275 1.00 95.50 84 THR A O 1
ATOM 647 N N . LEU A 1 85 ? 7.663 3.061 2.698 1.00 97.44 85 LEU A N 1
ATOM 648 C CA . LEU A 1 85 ? 8.203 3.485 1.420 1.00 97.44 85 LEU A CA 1
ATOM 649 C C . LEU A 1 85 ? 7.238 3.097 0.296 1.00 97.44 85 LEU A C 1
ATOM 651 O O . LEU A 1 85 ? 6.811 1.947 0.234 1.00 97.44 85 LEU A O 1
ATOM 655 N N . ILE A 1 86 ? 6.928 4.044 -0.588 1.00 97.94 86 ILE A N 1
ATOM 656 C CA . ILE A 1 86 ? 6.095 3.840 -1.779 1.00 97.94 86 ILE A CA 1
ATOM 657 C C . ILE A 1 86 ? 6.944 4.096 -3.022 1.00 97.94 86 ILE A C 1
ATOM 659 O O . ILE A 1 86 ? 7.654 5.104 -3.086 1.00 97.94 86 ILE A O 1
ATOM 663 N N . ASN A 1 87 ? 6.865 3.196 -4.005 1.00 97.62 87 ASN A N 1
ATOM 664 C CA . ASN A 1 87 ? 7.515 3.359 -5.305 1.00 97.62 87 ASN A CA 1
ATOM 665 C C . ASN A 1 87 ? 7.177 4.713 -5.942 1.00 97.62 87 ASN A C 1
ATOM 667 O O . ASN A 1 87 ? 6.022 5.142 -5.920 1.00 97.62 87 ASN A O 1
ATOM 671 N N . LEU A 1 88 ? 8.162 5.359 -6.568 1.00 97.25 88 LEU A N 1
ATOM 672 C CA . LEU A 1 88 ? 7.984 6.639 -7.260 1.00 97.25 88 LEU A CA 1
ATOM 673 C C . LEU A 1 88 ? 6.832 6.583 -8.275 1.00 97.25 88 LEU A C 1
ATOM 675 O O . LEU A 1 88 ? 5.982 7.471 -8.292 1.00 97.25 88 LEU A O 1
ATOM 679 N N . SER A 1 89 ? 6.770 5.511 -9.063 1.00 96.31 89 SER A N 1
ATOM 680 C CA . SER A 1 89 ? 5.702 5.234 -10.036 1.00 96.31 89 SER A CA 1
ATOM 681 C C . SER A 1 89 ? 4.297 5.139 -9.430 1.00 96.31 89 SER A C 1
ATOM 683 O O . SER A 1 89 ? 3.326 5.471 -10.105 1.00 96.31 89 SER A O 1
ATOM 685 N N . SER A 1 90 ? 4.175 4.734 -8.164 1.00 97.75 90 SER A N 1
ATOM 686 C CA . SER A 1 90 ? 2.895 4.641 -7.446 1.00 97.75 90 SER A CA 1
ATOM 687 C C . SER A 1 90 ? 2.599 5.854 -6.566 1.00 97.75 90 SER A C 1
ATOM 689 O O . SER A 1 90 ? 1.448 6.090 -6.207 1.00 97.75 90 SER A O 1
ATOM 691 N N . SER A 1 91 ? 3.609 6.657 -6.225 1.00 97.31 91 SER A N 1
ATOM 692 C CA . SER A 1 91 ? 3.498 7.758 -5.260 1.00 97.31 91 SER A CA 1
ATOM 693 C C . SER A 1 91 ? 2.390 8.760 -5.600 1.00 97.31 91 SER A C 1
ATOM 695 O O . SER A 1 91 ? 1.684 9.225 -4.703 1.00 97.31 91 SER A O 1
ATOM 697 N N . GLN A 1 92 ? 2.160 9.037 -6.889 1.00 97.06 92 GLN A N 1
ATOM 698 C CA . GLN A 1 92 ? 1.085 9.936 -7.317 1.00 97.06 92 GLN A CA 1
ATOM 699 C C . GLN A 1 92 ? -0.303 9.447 -6.870 1.00 97.06 92 GLN A C 1
ATOM 701 O O . GLN A 1 92 ? -1.145 10.270 -6.508 1.00 97.06 92 GLN A O 1
ATOM 706 N N . ALA A 1 93 ? -0.543 8.132 -6.842 1.00 98.19 93 ALA A N 1
ATOM 707 C CA . ALA A 1 93 ? -1.807 7.571 -6.368 1.00 98.19 93 ALA A CA 1
ATOM 708 C C . ALA A 1 93 ? -2.005 7.801 -4.858 1.00 98.19 93 ALA A C 1
ATOM 710 O O . ALA A 1 93 ? -3.131 7.956 -4.398 1.00 98.19 93 ALA A O 1
ATOM 711 N N . PHE A 1 94 ? -0.914 7.907 -4.095 1.00 97.56 94 PHE A N 1
ATOM 712 C CA . PHE A 1 94 ? -0.911 8.177 -2.655 1.00 97.56 94 PHE A CA 1
ATOM 713 C C . PHE A 1 94 ? -0.848 9.679 -2.317 1.00 97.56 94 PHE A C 1
ATOM 715 O O . PHE A 1 94 ? -0.572 10.027 -1.173 1.00 97.56 94 PHE A O 1
ATOM 722 N N . ASN A 1 95 ? -1.111 10.593 -3.261 1.00 94.88 95 ASN A N 1
ATOM 723 C CA . ASN A 1 95 ? -0.918 12.043 -3.071 1.00 94.88 95 ASN A CA 1
ATOM 724 C C . ASN A 1 95 ? -1.686 12.673 -1.886 1.00 94.88 95 ASN A C 1
ATOM 726 O O . ASN A 1 95 ? -1.285 13.723 -1.389 1.00 94.88 95 ASN A O 1
ATOM 730 N N . SER A 1 96 ? -2.771 12.046 -1.421 1.00 96.00 96 SER A N 1
ATOM 731 C CA . SER A 1 96 ? -3.568 12.492 -0.268 1.00 96.00 96 SER A CA 1
ATOM 732 C C . SER A 1 96 ? -3.064 11.961 1.081 1.00 96.0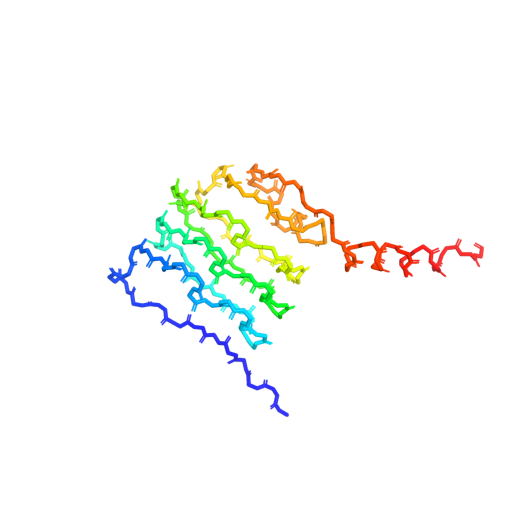0 96 SER A C 1
ATOM 734 O O . SER A 1 96 ? -3.654 12.261 2.120 1.00 96.00 96 SER A O 1
ATOM 736 N N . ILE A 1 97 ? -1.998 11.157 1.071 1.00 97.38 97 ILE A N 1
ATOM 737 C CA . ILE A 1 97 ? -1.423 10.475 2.230 1.00 97.38 97 ILE A CA 1
ATOM 738 C C . ILE A 1 97 ? 0.057 10.842 2.309 1.00 97.38 97 ILE A C 1
ATOM 740 O O . ILE A 1 97 ? 0.802 10.652 1.352 1.00 97.38 97 ILE A O 1
ATOM 744 N N . HIS A 1 98 ? 0.526 11.323 3.456 1.00 97.06 98 HIS A N 1
ATOM 745 C CA . HIS A 1 98 ? 1.954 11.559 3.647 1.00 97.06 98 HIS A CA 1
ATOM 746 C C . HIS A 1 98 ? 2.713 10.223 3.707 1.00 97.06 98 HIS A C 1
ATOM 748 O O . HIS A 1 98 ? 2.379 9.352 4.513 1.00 97.06 98 HIS A O 1
ATOM 754 N N . HIS A 1 99 ? 3.730 10.060 2.863 1.00 96.94 99 HIS A N 1
ATOM 755 C CA . HIS A 1 99 ? 4.526 8.838 2.738 1.00 96.94 99 HIS A CA 1
ATOM 756 C C . HIS A 1 99 ? 5.959 9.165 2.301 1.00 96.94 99 HIS A C 1
ATOM 758 O O . HIS A 1 99 ? 6.252 10.278 1.862 1.00 96.94 99 HIS A O 1
ATOM 764 N N . LYS A 1 100 ? 6.869 8.193 2.424 1.00 97.56 100 LYS A N 1
ATOM 765 C CA . LYS A 1 100 ? 8.248 8.323 1.937 1.00 97.56 100 LYS A CA 1
ATOM 766 C C . LYS A 1 100 ? 8.384 7.679 0.560 1.00 97.56 100 LYS A C 1
ATOM 768 O O . LYS A 1 100 ? 7.725 6.684 0.268 1.00 97.56 100 LYS A O 1
ATOM 773 N N . LEU A 1 101 ? 9.266 8.233 -0.265 1.00 97.62 101 LEU A N 1
ATOM 774 C CA . LEU A 1 101 ? 9.535 7.721 -1.605 1.00 97.62 101 LEU A CA 1
ATOM 775 C C . LEU A 1 101 ? 10.581 6.609 -1.588 1.00 97.62 101 LEU A C 1
ATOM 777 O O . LEU A 1 101 ? 11.585 6.690 -0.880 1.00 97.62 101 LEU A O 1
ATOM 781 N N . LEU A 1 102 ? 10.362 5.620 -2.444 1.00 96.94 102 LEU A N 1
ATOM 782 C CA . LEU A 1 102 ? 11.329 4.619 -2.864 1.00 96.94 102 LEU A CA 1
ATOM 783 C C . LEU A 1 102 ? 11.515 4.732 -4.373 1.00 96.94 102 LEU A C 1
ATOM 785 O O . LEU A 1 102 ? 10.545 4.787 -5.123 1.00 96.94 102 LEU A O 1
ATOM 789 N N . ILE A 1 103 ? 12.769 4.749 -4.809 1.00 96.12 103 ILE A N 1
ATOM 790 C CA . ILE A 1 103 ? 13.133 4.703 -6.223 1.00 96.12 103 ILE A CA 1
AT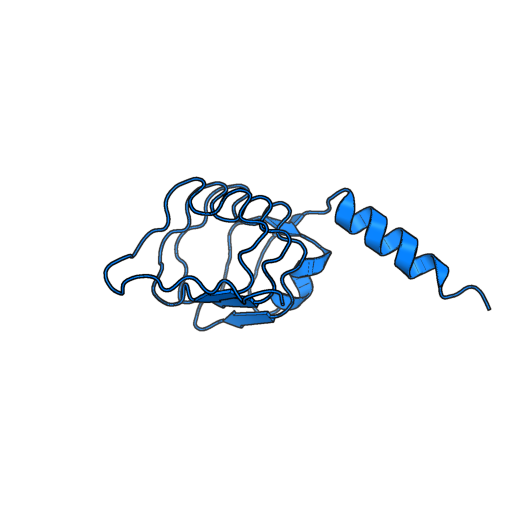OM 791 C C . ILE A 1 103 ? 13.790 3.350 -6.465 1.00 96.12 103 ILE A C 1
ATOM 793 O O . ILE A 1 103 ? 14.826 3.042 -5.876 1.00 96.12 103 ILE A O 1
ATOM 797 N N . THR A 1 104 ? 13.166 2.541 -7.310 1.00 94.56 104 THR A N 1
ATOM 798 C CA . THR A 1 104 ? 13.641 1.206 -7.688 1.00 94.56 104 THR A CA 1
ATOM 799 C C . THR A 1 104 ? 14.235 1.215 -9.088 1.00 94.56 104 THR A C 1
ATOM 801 O O . THR A 1 104 ? 14.085 2.178 -9.844 1.00 94.56 104 THR A O 1
ATOM 804 N N . GLN A 1 105 ? 14.878 0.114 -9.477 1.00 93.62 105 GLN A N 1
ATOM 805 C CA . GLN A 1 105 ? 15.347 -0.042 -10.852 1.00 93.62 105 GLN A CA 1
ATOM 806 C C . GLN A 1 105 ? 14.186 0.021 -11.856 1.00 93.62 105 GLN A C 1
ATOM 808 O O . GLN A 1 105 ? 14.357 0.559 -12.947 1.00 93.62 105 GLN A O 1
ATOM 813 N N . ASN A 1 106 ? 12.998 -0.472 -11.487 1.00 90.69 106 ASN A N 1
ATOM 814 C CA . ASN A 1 106 ? 11.814 -0.364 -12.332 1.00 90.69 106 ASN A CA 1
ATOM 815 C C . ASN A 1 106 ? 11.393 1.100 -12.533 1.00 90.69 106 ASN A C 1
ATOM 817 O O . ASN A 1 106 ? 11.149 1.511 -13.665 1.00 90.69 106 ASN A O 1
ATOM 821 N N . ASP A 1 107 ? 11.396 1.905 -11.465 1.00 93.50 107 ASP A N 1
ATOM 822 C CA . ASP A 1 107 ? 11.114 3.343 -11.557 1.00 93.50 107 ASP A CA 1
ATOM 823 C C . ASP A 1 107 ? 12.108 4.048 -12.500 1.00 93.50 107 ASP A C 1
ATOM 825 O O . ASP A 1 107 ? 11.704 4.822 -13.367 1.00 93.50 107 ASP A O 1
ATOM 829 N N . ILE A 1 108 ? 13.403 3.728 -12.393 1.00 93.50 108 ILE A N 1
ATOM 830 C CA . ILE A 1 108 ? 14.449 4.269 -13.277 1.00 93.50 108 ILE A CA 1
ATOM 831 C C . ILE A 1 108 ? 14.219 3.843 -14.734 1.00 93.50 108 ILE A C 1
ATOM 833 O O . ILE A 1 108 ? 14.306 4.671 -15.641 1.00 93.50 108 ILE A O 1
ATOM 837 N N . ASN A 1 109 ? 13.897 2.571 -14.977 1.00 91.81 109 ASN A N 1
ATOM 838 C CA . ASN A 1 109 ? 13.637 2.059 -16.324 1.00 91.81 109 ASN A CA 1
ATOM 839 C C . ASN A 1 109 ? 12.431 2.761 -16.968 1.00 91.81 109 ASN A C 1
ATOM 841 O O . ASN A 1 109 ? 12.490 3.138 -18.139 1.00 91.81 109 ASN A O 1
ATOM 845 N N . LEU A 1 110 ? 11.357 2.980 -16.202 1.00 87.25 110 LEU A N 1
ATOM 846 C CA . LEU A 1 110 ? 10.179 3.722 -16.658 1.00 87.25 110 LEU A CA 1
ATOM 847 C C . LEU A 1 110 ? 10.523 5.176 -17.003 1.00 87.25 110 LEU A C 1
ATOM 849 O O . LEU A 1 110 ? 10.099 5.666 -18.050 1.00 87.25 110 LEU A O 1
ATOM 853 N N . LEU A 1 111 ? 11.330 5.846 -16.174 1.00 88.38 111 LEU A N 1
ATOM 854 C CA . LEU A 1 111 ? 11.788 7.211 -16.442 1.00 88.38 111 LEU A CA 1
ATOM 855 C C . LEU A 1 111 ? 12.629 7.287 -17.723 1.00 88.38 111 LEU A C 1
ATOM 857 O O . LEU A 1 111 ? 12.346 8.120 -18.584 1.00 88.38 111 LEU A O 1
ATOM 861 N N . ASN A 1 112 ? 13.589 6.380 -17.902 1.00 89.94 112 ASN A N 1
ATOM 862 C CA . ASN A 1 112 ? 14.437 6.339 -19.095 1.00 89.94 112 ASN A CA 1
ATOM 863 C C . ASN A 1 112 ? 13.622 6.095 -20.375 1.00 89.94 112 ASN A C 1
ATOM 865 O O . ASN A 1 112 ? 13.852 6.752 -21.389 1.00 89.94 112 ASN A O 1
ATOM 869 N N . ASN A 1 113 ? 12.622 5.211 -20.317 1.00 80.81 113 ASN A N 1
ATOM 870 C CA . ASN A 1 113 ? 11.722 4.959 -21.444 1.00 80.81 113 ASN A CA 1
ATOM 871 C C . ASN A 1 113 ? 10.792 6.153 -21.722 1.00 80.81 113 ASN A C 1
ATOM 873 O O . ASN A 1 113 ? 10.468 6.427 -22.875 1.00 80.81 113 ASN A O 1
ATOM 877 N N . SER A 1 114 ? 10.381 6.899 -20.690 1.00 70.88 114 SER A N 1
ATOM 878 C CA . SER A 1 114 ? 9.543 8.097 -20.854 1.00 70.88 114 SER A CA 1
ATOM 879 C C . SER A 1 114 ? 10.294 9.283 -21.475 1.00 70.88 114 SER A C 1
ATOM 881 O O . SER A 1 114 ? 9.694 10.098 -22.174 1.00 70.88 114 SER A O 1
ATOM 883 N N . GLN A 1 115 ? 11.616 9.360 -21.285 1.00 61.62 115 GLN A N 1
ATOM 884 C CA . GLN A 1 115 ? 12.464 10.401 -21.873 1.00 61.62 115 GLN A CA 1
ATOM 885 C C . GLN A 1 115 ? 12.802 10.152 -23.353 1.00 61.62 115 GLN A C 1
ATOM 887 O O . GLN A 1 115 ? 13.220 11.079 -24.042 1.00 61.62 115 GLN A O 1
ATOM 892 N N . GLN A 1 116 ? 12.552 8.948 -23.881 1.00 52.97 116 GLN A N 1
ATOM 893 C CA . GLN A 1 116 ? 12.755 8.625 -25.299 1.00 52.97 116 GLN A CA 1
ATOM 894 C C . GLN A 1 116 ? 11.644 9.147 -26.239 1.00 52.97 116 GLN A C 1
ATOM 896 O O . GLN A 1 116 ? 11.754 8.959 -27.447 1.00 52.97 116 GLN A O 1
ATOM 901 N N . ILE A 1 117 ? 10.603 9.833 -25.736 1.00 50.22 117 ILE A N 1
ATOM 902 C CA . ILE A 1 117 ? 9.466 10.317 -26.556 1.00 50.22 117 ILE A CA 1
ATOM 903 C C . ILE A 1 117 ? 9.540 11.828 -26.889 1.00 50.22 117 ILE A C 1
ATOM 905 O O . ILE A 1 117 ? 8.808 12.293 -27.754 1.00 50.22 117 ILE A O 1
ATOM 909 N N . ASN A 1 118 ? 10.473 12.601 -26.319 1.00 43.28 118 ASN A N 1
ATOM 910 C CA . ASN A 1 118 ? 10.578 14.055 -26.572 1.00 43.28 118 ASN A CA 1
ATOM 911 C C . ASN A 1 118 ? 11.783 14.466 -27.442 1.00 43.28 118 ASN A C 1
ATOM 913 O O . ASN A 1 118 ? 12.368 15.525 -27.229 1.00 43.28 118 ASN A O 1
ATOM 917 N N . ALA A 1 119 ? 12.165 13.640 -28.419 1.00 39.44 119 ALA A N 1
ATOM 918 C CA . ALA A 1 119 ? 13.167 13.998 -29.424 1.00 39.44 119 ALA A CA 1
ATOM 919 C C . ALA A 1 119 ? 12.511 14.253 -30.793 1.00 39.44 119 ALA A C 1
ATOM 921 O O . ALA A 1 119 ? 12.705 13.469 -31.718 1.00 39.44 119 ALA A O 1
ATOM 922 N N . PHE A 1 120 ? 11.737 15.339 -30.897 1.00 42.38 120 PHE A N 1
ATOM 923 C CA . PHE A 1 120 ? 11.431 16.044 -32.149 1.00 42.38 120 PHE A CA 1
ATOM 924 C C . PHE A 1 120 ? 11.315 17.542 -31.874 1.00 42.38 120 PHE A C 1
ATOM 926 O O . PHE A 1 120 ?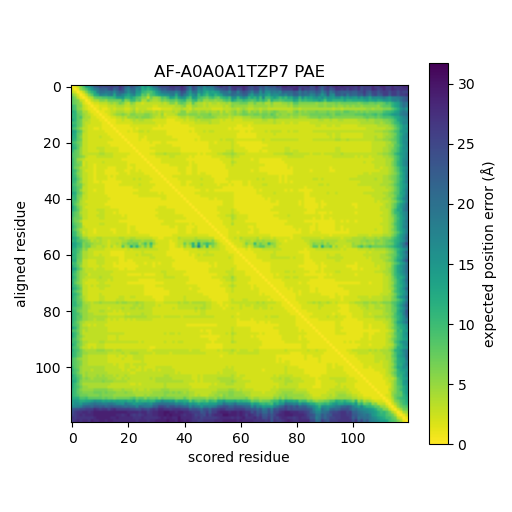 10.589 17.902 -30.919 1.00 42.38 120 PHE A O 1
#

InterPro domains:
  IPR026906 BspA-type LRR region [PF13306] (3-75)
  IPR032675 Leucine-rich repeat domain superfamily [G3DSA:3.80.10.10] (1-119)

pLDDT: mean 91.5, std 13.78, range [39.44, 98.5]

Mean predicted aligned error: 4.86 Å

Foldseek 3Di:
DQDQDEDDDDLPAQEQEACNCQLVCRHAEYECQNHAYYYHLVCHLVQNHAEYEHHQHNYYHENVCHNVLNHDAYRYHHAAEDAYEHEPNNVVNCVNHHYHYDHDPVNVVVVVVVVVPPDD